Protein AF-A0A4R8Q803-F1 (afdb_monomer)

pLDDT: mean 72.32, std 15.27, range [41.81, 92.75]

S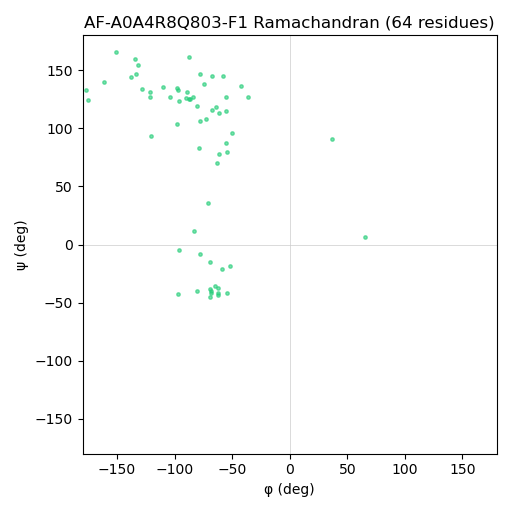equence (66 aa):
MTPDRENCAESSSPRVAKILSHCRLESDETNEGDHFELEARWSDDITTWEQEEDLQTIAETTVIDY

Foldseek 3Di:
DDDDDDPPPCPVVWAFPDWDDKDFDDQDPPHPDGWMWTFTQTPVRDTDTDTPVVNVVRNVVVPDDD

Radius of gyration: 16.7 Å; Cα contacts (8 Å, |Δi|>4): 80; chains: 1; bounding box: 34×34×49 Å

Structure (mmCIF, N/CA/C/O backbone):
data_AF-A0A4R8Q803-F1
#
_entry.id   AF-A0A4R8Q803-F1
#
loop_
_atom_site.group_PDB
_atom_site.id
_atom_site.type_symbol
_atom_site.label_atom_id
_atom_site.label_alt_id
_atom_site.label_comp_id
_atom_site.label_asym_id
_atom_site.label_entity_id
_atom_site.label_seq_id
_atom_site.pdbx_PDB_ins_code
_atom_site.Cartn_x
_atom_site.Cartn_y
_atom_site.Cartn_z
_atom_site.occupancy
_atom_site.B_iso_or_equiv
_atom_site.auth_seq_id
_atom_site.auth_comp_id
_atom_site.auth_asym_id
_atom_site.auth_atom_id
_atom_site.pdbx_PDB_model_num
ATOM 1 N N . MET A 1 1 ? 25.305 26.009 -28.042 1.00 47.66 1 MET A N 1
ATOM 2 C CA . MET A 1 1 ? 24.906 25.536 -26.703 1.00 47.66 1 MET A CA 1
ATOM 3 C C . MET A 1 1 ? 23.391 25.576 -26.671 1.00 47.66 1 MET A C 1
ATOM 5 O O . MET A 1 1 ? 22.832 26.662 -26.686 1.00 47.66 1 MET A O 1
ATOM 9 N N . THR A 1 2 ? 22.744 24.423 -26.798 1.00 49.38 2 THR A N 1
ATOM 10 C CA . THR A 1 2 ? 21.284 24.269 -26.711 1.00 49.38 2 THR A CA 1
ATOM 11 C C . THR A 1 2 ? 20.911 24.007 -25.250 1.00 49.38 2 THR A C 1
ATOM 13 O O . THR A 1 2 ? 21.494 23.093 -24.667 1.00 49.38 2 THR A O 1
ATOM 16 N N . PRO A 1 3 ? 20.002 24.785 -24.640 1.00 70.44 3 PRO A N 1
ATOM 17 C CA . PRO A 1 3 ? 19.444 24.479 -23.333 1.00 70.44 3 PRO A CA 1
ATOM 18 C C . PRO A 1 3 ? 18.090 23.794 -23.536 1.00 70.44 3 PRO A C 1
ATOM 20 O O . PRO A 1 3 ? 17.138 24.448 -23.931 1.00 70.44 3 PRO A O 1
ATOM 23 N N . ASP A 1 4 ? 18.022 22.482 -23.355 1.00 46.75 4 ASP A N 1
ATOM 24 C CA . ASP A 1 4 ? 16.779 21.695 -23.322 1.00 46.75 4 ASP A CA 1
ATOM 25 C C . ASP A 1 4 ? 17.231 20.265 -23.008 1.00 46.75 4 ASP A C 1
ATOM 27 O O . ASP A 1 4 ? 18.191 19.785 -23.606 1.00 46.75 4 ASP A O 1
ATOM 31 N N . ARG A 1 5 ? 16.669 19.489 -22.104 1.00 47.69 5 ARG A N 1
ATOM 32 C CA . ARG A 1 5 ? 15.513 19.602 -21.232 1.00 47.69 5 ARG A CA 1
ATOM 33 C C . ARG A 1 5 ? 15.646 18.331 -20.425 1.00 47.69 5 ARG A C 1
ATOM 35 O O . ARG A 1 5 ? 15.848 17.268 -21.002 1.00 47.69 5 ARG A O 1
ATOM 42 N N . GLU A 1 6 ? 15.683 18.511 -19.117 1.00 50.06 6 GLU A N 1
ATOM 43 C CA . GLU A 1 6 ? 15.354 17.497 -18.130 1.00 50.06 6 GLU A CA 1
ATOM 44 C C . GLU A 1 6 ? 15.806 16.092 -18.529 1.00 50.06 6 GLU A C 1
ATOM 46 O O . GLU A 1 6 ? 15.061 15.294 -19.096 1.00 50.06 6 GLU A O 1
ATOM 51 N N . ASN A 1 7 ? 17.026 15.748 -18.116 1.00 41.81 7 ASN A N 1
ATOM 52 C CA . ASN A 1 7 ? 17.236 14.398 -17.626 1.00 41.81 7 ASN A CA 1
ATOM 53 C C . ASN A 1 7 ? 16.352 14.273 -16.370 1.00 41.81 7 ASN A C 1
ATOM 55 O O . ASN A 1 7 ? 16.840 14.241 -15.244 1.00 41.81 7 ASN A O 1
ATOM 59 N N . CYS A 1 8 ? 15.026 14.249 -16.565 1.00 49.44 8 CYS A N 1
ATOM 60 C CA . CYS A 1 8 ? 14.212 13.306 -15.851 1.00 49.44 8 CYS A CA 1
ATOM 61 C C . CYS A 1 8 ? 14.958 12.010 -16.116 1.00 49.44 8 CYS A C 1
ATOM 63 O O . CYS A 1 8 ? 14.813 11.386 -17.167 1.00 49.44 8 CYS A O 1
ATOM 65 N N . ALA A 1 9 ? 15.811 11.626 -15.165 1.00 48.47 9 ALA A N 1
ATOM 66 C CA . ALA A 1 9 ? 15.854 10.234 -14.826 1.00 48.47 9 ALA A CA 1
ATOM 67 C C . ALA A 1 9 ? 14.395 9.788 -14.952 1.00 48.47 9 ALA A C 1
ATOM 69 O O . ALA A 1 9 ? 13.497 10.432 -14.392 1.00 48.47 9 ALA A O 1
ATOM 70 N N . GLU A 1 10 ? 14.135 8.742 -15.722 1.00 50.28 10 GLU A N 1
ATOM 71 C CA . GLU A 1 10 ? 13.106 7.830 -15.272 1.00 50.28 10 GLU A CA 1
ATOM 72 C C . GLU A 1 10 ? 13.541 7.440 -13.852 1.00 50.28 10 GLU A C 1
ATOM 74 O O . GLU A 1 10 ? 14.167 6.412 -13.618 1.00 50.28 10 GLU A O 1
ATOM 79 N N . SER A 1 11 ? 13.274 8.323 -12.885 1.00 50.53 11 SER A N 1
ATOM 80 C CA . SER A 1 11 ? 12.881 7.966 -11.555 1.00 50.53 11 SER A CA 1
ATOM 81 C C . SER A 1 11 ? 11.681 7.111 -11.865 1.00 50.53 11 SER A C 1
ATOM 83 O O . SER A 1 11 ? 10.572 7.609 -12.057 1.00 50.53 11 SER A O 1
ATOM 85 N N . SER A 1 12 ? 11.952 5.827 -12.085 1.00 57.28 12 SER A N 1
ATOM 86 C CA . SER A 1 12 ? 10.969 4.776 -12.003 1.00 57.28 12 SER A CA 1
ATOM 87 C C . SER A 1 12 ? 10.538 4.856 -10.550 1.00 57.28 12 SER A C 1
ATOM 89 O O . SER A 1 12 ? 11.075 4.177 -9.679 1.00 57.28 12 SER A O 1
ATOM 91 N N . SER A 1 13 ? 9.694 5.850 -10.261 1.00 63.06 13 SER A N 1
ATOM 92 C CA . SER A 1 13 ? 9.085 6.016 -8.964 1.00 63.06 13 SER A CA 1
ATOM 93 C C . SER A 1 13 ? 8.416 4.677 -8.730 1.00 63.06 13 SER A C 1
ATOM 95 O O . SER A 1 13 ? 7.739 4.193 -9.646 1.00 63.06 13 SER A O 1
ATOM 97 N N . PRO A 1 14 ? 8.690 4.019 -7.600 1.00 68.19 14 PRO A N 1
ATOM 98 C CA . PRO A 1 14 ? 8.174 2.689 -7.366 1.00 68.19 14 PRO A CA 1
ATOM 99 C C . PRO A 1 14 ? 6.652 2.766 -7.512 1.00 68.19 14 PRO A C 1
ATOM 101 O O . PRO A 1 14 ? 5.973 3.517 -6.818 1.00 68.19 14 PRO A O 1
ATOM 104 N N . ARG A 1 15 ? 6.131 2.075 -8.529 1.00 78.12 15 ARG A N 1
ATOM 105 C CA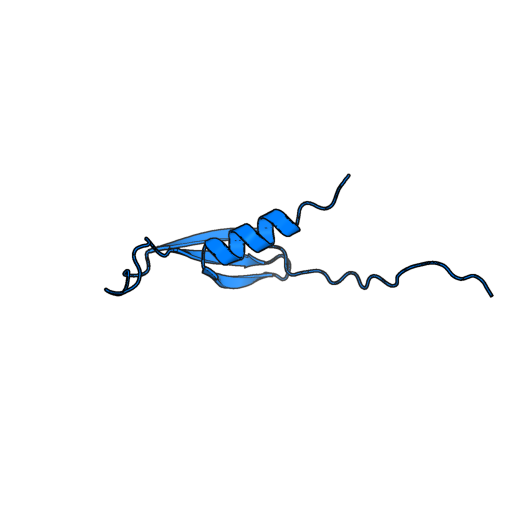 . ARG A 1 15 ? 4.698 1.999 -8.805 1.00 78.12 15 ARG A CA 1
ATOM 106 C 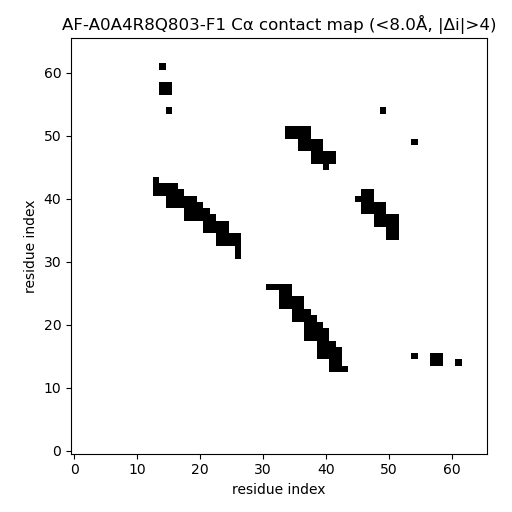C . ARG A 1 15 ? 4.192 0.705 -8.214 1.00 78.12 15 ARG A C 1
ATOM 108 O O . ARG A 1 15 ? 4.798 -0.353 -8.405 1.00 78.12 15 ARG A O 1
ATOM 115 N N . VAL A 1 16 ? 3.067 0.793 -7.527 1.00 81.69 16 VAL A N 1
ATOM 116 C CA . VAL A 1 16 ? 2.343 -0.384 -7.067 1.00 81.69 16 VAL A CA 1
ATOM 117 C C . VAL A 1 16 ? 1.795 -1.094 -8.301 1.00 81.69 16 VAL A C 1
ATOM 119 O O . VAL A 1 16 ? 0.972 -0.550 -9.033 1.00 81.69 16 VAL A O 1
ATOM 122 N N . ALA A 1 17 ? 2.270 -2.308 -8.556 1.00 85.19 17 ALA A N 1
ATOM 123 C CA . ALA A 1 17 ? 1.786 -3.140 -9.648 1.00 85.19 17 ALA A CA 1
ATOM 124 C C . ALA A 1 17 ? 0.477 -3.841 -9.270 1.00 85.19 17 ALA A C 1
ATOM 126 O O . ALA A 1 17 ? -0.422 -3.969 -10.103 1.00 85.19 17 ALA A O 1
ATOM 127 N N . LYS A 1 18 ? 0.363 -4.330 -8.026 1.00 87.00 18 LYS A N 1
ATOM 128 C CA . LYS A 1 18 ? -0.832 -5.035 -7.548 1.00 87.00 18 LYS A CA 1
ATOM 129 C C . LYS A 1 18 ? -0.908 -5.092 -6.023 1.00 87.00 18 LYS A C 1
ATOM 131 O O . LYS A 1 18 ? 0.082 -5.417 -5.385 1.00 87.00 18 LYS A O 1
ATOM 136 N N . ILE A 1 19 ? -2.103 -4.918 -5.461 1.00 89.12 19 ILE A N 1
ATOM 137 C CA . ILE A 1 19 ? -2.382 -5.257 -4.057 1.00 89.12 19 ILE A CA 1
ATOM 138 C C . ILE A 1 19 ? -2.716 -6.750 -3.944 1.00 89.12 19 ILE A C 1
ATOM 140 O O . ILE A 1 19 ? -3.564 -7.267 -4.678 1.00 89.12 19 ILE A O 1
ATOM 144 N N . LEU A 1 20 ? -2.012 -7.451 -3.060 1.00 89.56 20 LEU A N 1
ATOM 145 C CA . LEU A 1 20 ? -2.137 -8.890 -2.834 1.00 89.56 20 LEU A CA 1
ATOM 146 C C . LEU A 1 20 ? -3.043 -9.208 -1.643 1.00 89.56 20 LEU A C 1
ATOM 148 O O . LEU A 1 20 ? -3.873 -10.112 -1.739 1.00 89.56 20 LEU A O 1
ATOM 152 N N . SER A 1 21 ? -2.903 -8.460 -0.550 1.00 91.19 21 SER A N 1
ATOM 153 C CA . SER A 1 21 ? -3.606 -8.701 0.709 1.00 91.19 21 SER A CA 1
ATOM 154 C C . SER A 1 21 ? -3.828 -7.395 1.474 1.00 91.19 21 SER A C 1
ATOM 156 O O . SER A 1 21 ? -3.215 -6.381 1.154 1.00 91.19 21 SER A O 1
ATOM 158 N N . HIS A 1 22 ? -4.704 -7.419 2.476 1.00 88.94 22 HIS A N 1
ATOM 159 C CA . HIS A 1 22 ? -4.880 -6.322 3.425 1.00 88.94 22 HIS A CA 1
ATOM 160 C C . HIS A 1 22 ? -5.038 -6.865 4.843 1.00 88.94 22 HIS A C 1
ATOM 162 O O . HIS A 1 22 ? -5.648 -7.916 5.053 1.00 88.94 22 HIS A O 1
ATOM 168 N N . CYS A 1 23 ? -4.491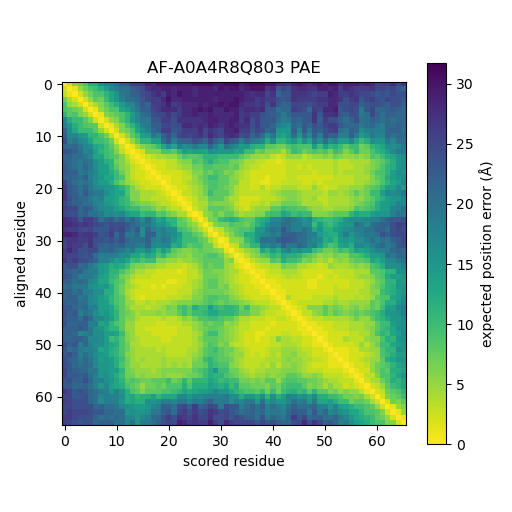 -6.143 5.812 1.00 87.00 23 CYS A N 1
ATOM 169 C CA . CYS A 1 23 ? -4.578 -6.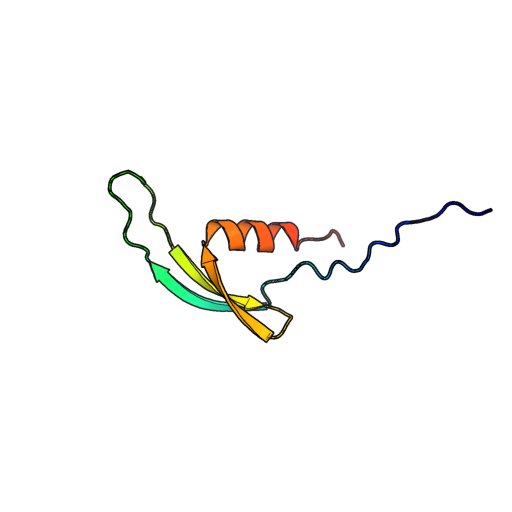437 7.229 1.00 87.00 23 CYS A CA 1
ATOM 170 C C . CYS A 1 23 ? -5.066 -5.186 7.959 1.00 87.00 23 CYS A C 1
ATOM 172 O O . CYS A 1 23 ? -4.583 -4.084 7.710 1.00 87.00 23 CYS A O 1
ATOM 174 N N . ARG A 1 24 ? -6.037 -5.352 8.858 1.00 84.94 24 ARG A N 1
ATOM 175 C CA . ARG A 1 24 ? -6.468 -4.271 9.746 1.00 84.94 24 ARG A CA 1
ATOM 176 C C . ARG A 1 24 ? -5.479 -4.192 10.899 1.00 84.94 24 ARG A C 1
ATOM 178 O O . ARG A 1 24 ? -5.336 -5.167 11.638 1.00 84.94 24 ARG A O 1
ATOM 185 N N . LEU A 1 25 ? -4.824 -3.049 11.044 1.00 80.25 25 LEU A N 1
ATOM 186 C CA . LEU A 1 25 ? -4.052 -2.743 12.233 1.00 80.25 25 LEU A CA 1
ATOM 187 C C . LEU A 1 25 ? -5.011 -2.411 13.372 1.00 80.25 25 LEU A C 1
ATOM 189 O O . LEU A 1 25 ? -6.029 -1.743 13.184 1.00 80.25 25 LEU A O 1
ATOM 193 N N . GLU A 1 26 ? -4.700 -2.921 14.560 1.00 71.81 26 GLU A N 1
ATOM 194 C CA . GLU A 1 26 ? -5.427 -2.548 15.766 1.00 71.81 26 GLU A CA 1
ATOM 195 C C . GLU A 1 26 ? -5.193 -1.055 16.014 1.00 71.81 26 GLU A C 1
ATOM 197 O O . GLU A 1 26 ? -4.052 -0.614 16.160 1.00 71.81 26 GLU A O 1
ATOM 202 N N . SER A 1 27 ? -6.272 -0.271 15.995 1.00 67.81 27 SER A N 1
ATOM 203 C CA . SER A 1 27 ? -6.218 1.154 16.299 1.00 67.81 27 SER A CA 1
ATOM 204 C C . SER A 1 27 ? -5.730 1.328 17.737 1.00 67.81 27 SER A C 1
ATOM 206 O O . SER A 1 27 ? -6.415 0.928 18.680 1.00 67.81 27 SER A O 1
ATOM 208 N N . ASP A 1 28 ? -4.538 1.903 17.904 1.00 68.44 28 ASP A N 1
ATOM 209 C CA . ASP A 1 28 ? -4.063 2.352 19.212 1.00 68.44 28 ASP A CA 1
ATOM 210 C C . ASP A 1 28 ? -5.064 3.368 19.790 1.00 68.44 28 ASP A C 1
ATOM 212 O O . ASP A 1 28 ? -5.659 4.146 19.044 1.00 68.44 28 ASP A O 1
ATOM 216 N N . GLU A 1 29 ? -5.255 3.367 21.113 1.00 62.97 29 GLU A N 1
ATOM 217 C CA . GLU A 1 29 ? -6.261 4.161 21.851 1.00 62.97 29 GLU A CA 1
ATOM 218 C C . GLU A 1 29 ? -6.224 5.671 21.523 1.00 62.97 29 GLU A C 1
ATOM 220 O O . GLU A 1 29 ? -7.191 6.396 21.754 1.00 62.97 29 GLU A O 1
ATOM 225 N N . THR A 1 30 ? -5.115 6.145 20.955 1.00 67.50 30 THR A N 1
ATOM 226 C CA . THR A 1 30 ? -4.873 7.542 20.577 1.00 67.50 30 THR A CA 1
ATOM 227 C C . THR A 1 30 ? -5.154 7.883 19.110 1.00 67.50 30 THR A C 1
ATOM 229 O O . THR A 1 30 ? -5.065 9.049 18.726 1.00 67.50 30 THR A O 1
ATOM 232 N N . ASN A 1 31 ? -5.496 6.896 18.284 1.00 61.78 31 ASN A N 1
ATOM 233 C CA . ASN A 1 31 ? -5.583 7.021 16.837 1.00 61.78 31 ASN A CA 1
ATOM 234 C C . ASN A 1 31 ? -7.015 6.699 16.375 1.00 61.78 31 ASN A C 1
ATOM 236 O O . ASN A 1 31 ? -7.371 5.542 16.169 1.00 61.78 31 ASN A O 1
ATOM 240 N N . GLU A 1 32 ? -7.858 7.731 16.247 1.00 61.75 32 GLU A N 1
ATOM 241 C CA . GLU A 1 32 ? -9.299 7.642 15.921 1.00 61.75 32 GLU A CA 1
ATOM 242 C C . GLU A 1 32 ? -9.601 7.225 14.459 1.00 61.75 32 GLU A C 1
ATOM 244 O O . GLU A 1 32 ? -10.567 7.684 13.850 1.00 61.75 32 GLU A O 1
ATOM 249 N N . GLY A 1 33 ? -8.786 6.347 13.875 1.00 66.88 33 GLY A N 1
ATOM 250 C CA . GLY A 1 33 ? -8.959 5.821 12.525 1.00 66.88 33 GLY A CA 1
ATOM 251 C C . GLY A 1 33 ? -8.781 4.309 12.481 1.00 66.88 33 GLY A C 1
ATOM 252 O O . GLY A 1 33 ? -7.992 3.735 13.231 1.00 66.88 33 GLY A O 1
ATOM 253 N N . ASP A 1 34 ? -9.518 3.651 11.592 1.00 74.25 34 ASP A N 1
ATOM 254 C CA . ASP A 1 34 ? -9.199 2.291 11.177 1.00 74.25 34 ASP A CA 1
ATOM 255 C C . ASP A 1 34 ? -7.960 2.338 10.281 1.00 74.25 34 ASP A C 1
ATOM 257 O O . ASP A 1 34 ? -8.028 2.820 9.152 1.00 74.25 34 ASP A O 1
ATOM 261 N N . HIS A 1 35 ? -6.824 1.863 10.795 1.00 79.81 35 HIS A N 1
ATOM 262 C CA . HIS A 1 35 ? -5.584 1.778 10.025 1.00 79.81 35 HIS A CA 1
ATOM 263 C C . HIS A 1 35 ? -5.515 0.431 9.315 1.00 79.81 35 HIS A C 1
ATOM 265 O O . HIS A 1 35 ? -5.728 -0.620 9.923 1.00 79.81 35 HIS A O 1
ATOM 271 N N . PHE A 1 36 ? -5.217 0.451 8.018 1.00 84.69 36 PHE A N 1
ATOM 272 C CA . PHE A 1 36 ? -5.049 -0.754 7.211 1.00 84.69 36 PHE A CA 1
ATOM 273 C C . PHE A 1 36 ? -3.653 -0.771 6.601 1.00 84.69 36 PHE A C 1
ATOM 275 O O . PHE A 1 36 ? -3.221 0.207 5.992 1.00 84.69 36 PHE A O 1
ATOM 282 N N . GLU A 1 37 ? -2.966 -1.900 6.731 1.00 89.38 37 GLU A N 1
ATOM 283 C CA . GLU A 1 37 ? -1.774 -2.199 5.943 1.00 89.38 37 GLU A CA 1
ATOM 284 C C . GLU A 1 37 ? -2.175 -3.066 4.755 1.00 89.38 37 GLU A C 1
ATOM 286 O O . GLU A 1 37 ? -2.891 -4.060 4.903 1.00 89.38 37 GLU A O 1
ATOM 291 N N . LEU A 1 38 ? -1.703 -2.711 3.566 1.00 89.94 38 LEU A N 1
ATOM 292 C CA . LEU A 1 38 ? -1.899 -3.493 2.356 1.00 89.94 38 LEU A CA 1
ATOM 293 C C . LEU A 1 38 ? -0.566 -4.111 1.933 1.00 89.94 38 LEU A C 1
ATOM 295 O O . LEU A 1 38 ? 0.470 -3.449 1.893 1.00 89.94 38 LEU A O 1
ATOM 299 N N . GLU A 1 39 ? -0.607 -5.384 1.559 1.00 92.75 39 GLU A N 1
ATOM 300 C CA . GLU A 1 39 ? 0.508 -6.049 0.900 1.00 92.75 39 GLU A CA 1
ATOM 301 C C . GLU A 1 39 ? 0.523 -5.622 -0.569 1.00 92.75 39 GLU A C 1
ATOM 303 O O . GLU A 1 39 ? -0.321 -6.045 -1.366 1.00 92.75 39 GLU A O 1
ATOM 308 N N . ALA A 1 40 ? 1.474 -4.772 -0.933 1.00 89.31 40 ALA A N 1
ATOM 309 C CA . ALA A 1 40 ? 1.647 -4.243 -2.273 1.00 89.31 40 ALA A CA 1
ATOM 310 C C . ALA A 1 40 ? 2.822 -4.933 -2.975 1.00 89.31 40 ALA A C 1
ATOM 312 O O . ALA A 1 40 ? 3.951 -4.961 -2.486 1.00 89.31 40 ALA A O 1
ATOM 313 N N . ARG A 1 41 ? 2.561 -5.471 -4.169 1.00 88.81 41 ARG A N 1
ATOM 314 C CA . ARG A 1 41 ? 3.592 -5.865 -5.128 1.00 88.81 41 ARG A CA 1
ATOM 315 C C . ARG A 1 41 ? 3.934 -4.669 -5.995 1.00 88.81 41 ARG A C 1
ATOM 317 O O . ARG A 1 41 ? 3.052 -4.109 -6.648 1.00 88.81 41 ARG A O 1
ATOM 324 N N . TRP A 1 42 ? 5.208 -4.327 -6.046 1.00 87.25 42 TRP A N 1
ATOM 325 C CA . TRP A 1 42 ? 5.759 -3.248 -6.853 1.00 87.25 42 TRP A CA 1
ATOM 326 C C . TRP A 1 42 ? 6.103 -3.728 -8.260 1.00 87.25 42 TRP A C 1
ATOM 328 O O . TRP A 1 42 ? 6.282 -4.923 -8.505 1.00 87.25 42 TRP A O 1
ATOM 338 N N . SER A 1 43 ? 6.241 -2.784 -9.189 1.00 83.88 43 SER A N 1
ATOM 339 C CA . SER A 1 43 ? 6.706 -3.066 -10.555 1.00 83.88 43 SER A CA 1
ATOM 340 C C . SER A 1 43 ? 8.093 -3.717 -10.610 1.00 83.88 43 SER A C 1
ATOM 342 O O . SER A 1 43 ? 8.400 -4.382 -11.593 1.00 83.88 43 SER A O 1
ATOM 344 N N . ASP A 1 44 ? 8.897 -3.569 -9.553 1.00 82.81 44 ASP A N 1
ATOM 345 C CA . ASP A 1 44 ? 10.224 -4.185 -9.413 1.00 82.81 44 ASP A CA 1
ATOM 346 C C . ASP A 1 44 ? 10.175 -5.644 -8.909 1.00 82.81 44 ASP A C 1
ATOM 348 O O . ASP A 1 44 ? 11.184 -6.206 -8.509 1.00 82.81 44 ASP A O 1
ATOM 352 N N . ASP A 1 45 ? 8.992 -6.271 -8.881 1.00 80.06 45 ASP A N 1
ATOM 353 C CA . ASP A 1 45 ? 8.766 -7.622 -8.333 1.00 80.06 45 ASP A CA 1
ATOM 354 C C . ASP A 1 45 ? 8.985 -7.756 -6.814 1.00 80.06 45 ASP A C 1
ATOM 356 O O . ASP A 1 45 ? 8.888 -8.840 -6.242 1.00 80.06 45 ASP A O 1
ATOM 360 N N . ILE A 1 46 ? 9.220 -6.641 -6.129 1.00 87.00 46 ILE A N 1
ATOM 361 C CA . ILE A 1 46 ? 9.310 -6.573 -4.672 1.00 87.00 46 ILE A CA 1
ATOM 362 C C . ILE A 1 46 ? 7.894 -6.596 -4.086 1.00 87.00 46 ILE A C 1
ATOM 364 O O . ILE A 1 46 ? 6.957 -6.066 -4.680 1.00 87.00 46 ILE A O 1
ATOM 368 N N . THR A 1 47 ? 7.723 -7.206 -2.915 1.00 89.56 47 THR A N 1
ATOM 369 C CA . THR A 1 47 ? 6.464 -7.172 -2.157 1.00 89.56 47 THR A CA 1
ATOM 370 C C . THR A 1 47 ? 6.726 -6.577 -0.779 1.00 89.56 47 THR A C 1
ATOM 372 O O . THR A 1 47 ? 7.628 -7.046 -0.083 1.00 89.56 47 THR A O 1
ATOM 375 N N . THR A 1 48 ? 5.967 -5.553 -0.391 1.00 89.25 48 THR A N 1
ATOM 376 C CA . THR A 1 48 ? 6.058 -4.917 0.934 1.00 89.25 48 THR A CA 1
ATOM 377 C C . THR A 1 48 ? 4.672 -4.691 1.529 1.00 89.25 48 THR A C 1
ATOM 379 O O . THR A 1 48 ? 3.673 -4.685 0.812 1.00 89.25 48 THR A O 1
ATOM 382 N N . TRP A 1 49 ? 4.621 -4.523 2.848 1.00 90.44 49 TRP A N 1
ATOM 383 C CA . TRP A 1 49 ? 3.434 -4.063 3.561 1.00 90.44 49 TRP A CA 1
ATOM 384 C C . TRP A 1 49 ? 3.560 -2.559 3.770 1.00 90.44 49 TRP A C 1
ATOM 386 O O . TRP A 1 49 ? 4.566 -2.109 4.312 1.00 90.44 49 TRP A O 1
ATOM 396 N N . GLU A 1 50 ? 2.578 -1.807 3.291 1.00 88.12 50 GLU A N 1
ATOM 397 C CA . GLU A 1 50 ? 2.534 -0.345 3.376 1.00 88.12 50 GLU A CA 1
ATOM 398 C C . GLU A 1 50 ? 1.151 0.072 3.879 1.00 88.12 50 GLU A C 1
ATOM 400 O O . GLU A 1 50 ? 0.164 -0.643 3.688 1.00 88.12 50 GLU A O 1
ATOM 405 N N . GLN A 1 51 ? 1.054 1.240 4.507 1.00 87.56 51 GLN A N 1
ATOM 406 C CA . GLN A 1 51 ? -0.238 1.766 4.945 1.00 87.56 51 GLN A CA 1
ATOM 407 C C . GLN A 1 51 ? -1.104 2.136 3.737 1.00 87.56 51 G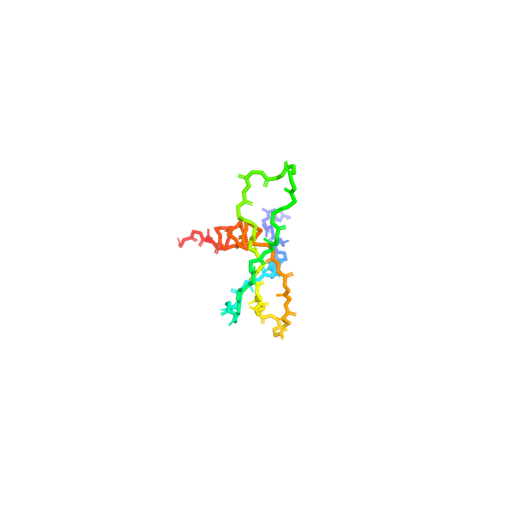LN A C 1
ATOM 409 O O . GLN A 1 51 ? -0.607 2.630 2.723 1.00 87.56 51 GLN A O 1
ATOM 414 N N . GLU A 1 52 ? -2.415 1.929 3.850 1.00 85.44 52 GLU A N 1
ATOM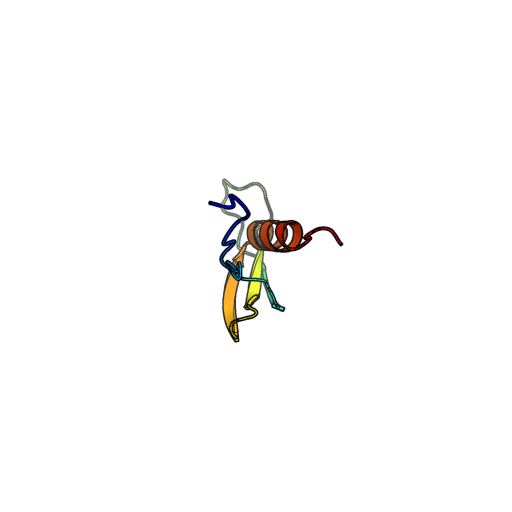 415 C CA . GLU A 1 52 ? -3.367 2.250 2.786 1.00 85.44 52 GLU A CA 1
ATOM 416 C C . GLU A 1 52 ? -3.255 3.718 2.330 1.00 85.44 52 GLU A C 1
ATOM 418 O O . GLU A 1 52 ? -3.261 3.979 1.128 1.00 85.44 52 GLU A O 1
ATOM 423 N N . GLU A 1 53 ? -3.090 4.666 3.257 1.00 83.00 53 GLU A N 1
ATOM 424 C CA . GLU A 1 53 ? -2.956 6.102 2.953 1.00 83.00 53 GLU A CA 1
ATOM 425 C C . GLU A 1 53 ? -1.713 6.417 2.102 1.00 83.00 53 GLU A C 1
ATOM 427 O O . GLU A 1 53 ? -1.751 7.250 1.188 1.00 83.00 53 GLU A O 1
ATOM 432 N N . ASP A 1 54 ? -0.612 5.716 2.371 1.00 82.38 54 ASP A N 1
ATOM 433 C CA . ASP A 1 54 ? 0.643 5.870 1.639 1.00 82.38 54 ASP A CA 1
ATOM 434 C C . ASP A 1 54 ? 0.495 5.328 0.208 1.00 82.38 54 ASP A C 1
ATOM 436 O O . ASP A 1 54 ? 0.779 6.018 -0.774 1.00 82.38 54 ASP A O 1
ATOM 440 N N . LEU A 1 55 ? -0.117 4.148 0.070 1.00 80.94 55 LEU A N 1
ATOM 441 C CA . LEU A 1 55 ? -0.404 3.542 -1.230 1.00 80.94 55 LEU A CA 1
ATOM 442 C C . LEU A 1 55 ? -1.407 4.348 -2.060 1.00 80.94 55 LEU A C 1
ATOM 444 O O . LEU A 1 55 ? -1.255 4.417 -3.280 1.00 80.94 55 LEU A O 1
ATOM 448 N N . GLN A 1 56 ? -2.409 4.976 -1.435 1.00 74.06 56 GLN A N 1
ATOM 449 C CA . GLN A 1 56 ? -3.324 5.896 -2.118 1.00 74.06 56 GLN A CA 1
ATOM 450 C C . GLN A 1 56 ? -2.571 7.108 -2.677 1.00 74.06 56 GLN A C 1
ATOM 452 O O . GLN A 1 56 ? -2.760 7.465 -3.841 1.00 74.06 56 GLN A O 1
ATOM 457 N N . THR A 1 57 ? -1.657 7.681 -1.892 1.00 75.19 57 THR A N 1
ATOM 458 C CA . THR A 1 57 ? -0.816 8.809 -2.315 1.00 75.19 57 THR A CA 1
ATOM 459 C C . THR A 1 57 ? 0.086 8.419 -3.495 1.00 75.19 57 THR A C 1
ATOM 461 O O . THR A 1 57 ? 0.210 9.163 -4.473 1.00 75.19 57 THR A O 1
ATOM 464 N N . ILE A 1 58 ? 0.673 7.217 -3.454 1.00 72.00 58 ILE A N 1
ATOM 465 C CA . ILE A 1 58 ? 1.522 6.670 -4.525 1.00 72.00 58 ILE A CA 1
ATOM 466 C C . ILE A 1 58 ? 0.710 6.340 -5.793 1.00 72.00 58 ILE A C 1
ATOM 468 O O . ILE A 1 58 ? 1.176 6.550 -6.921 1.00 72.00 58 ILE A O 1
ATOM 472 N N . ALA A 1 59 ? -0.511 5.827 -5.642 1.00 66.44 59 ALA A N 1
ATOM 473 C CA . ALA A 1 59 ? -1.396 5.537 -6.766 1.00 66.44 59 ALA A CA 1
ATOM 474 C C . ALA A 1 59 ? -1.883 6.824 -7.452 1.00 66.44 59 ALA A C 1
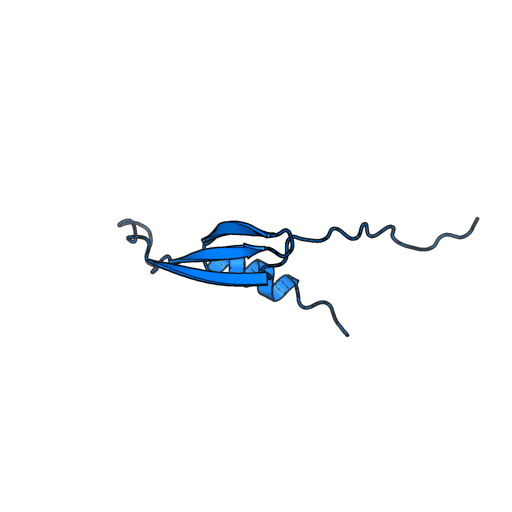ATOM 476 O O . ALA A 1 59 ? -1.913 6.884 -8.682 1.00 66.44 59 ALA A O 1
ATOM 477 N N . GLU A 1 60 ? -2.202 7.866 -6.681 1.00 63.88 60 GLU A N 1
ATOM 478 C CA . GLU A 1 60 ? -2.659 9.156 -7.206 1.00 63.88 60 GLU A CA 1
ATOM 479 C C . GLU A 1 60 ? -1.537 9.904 -7.945 1.00 63.88 60 GLU A C 1
ATOM 481 O O . GLU A 1 60 ? -1.743 10.384 -9.060 1.00 63.88 60 GLU A O 1
ATOM 486 N N . THR A 1 61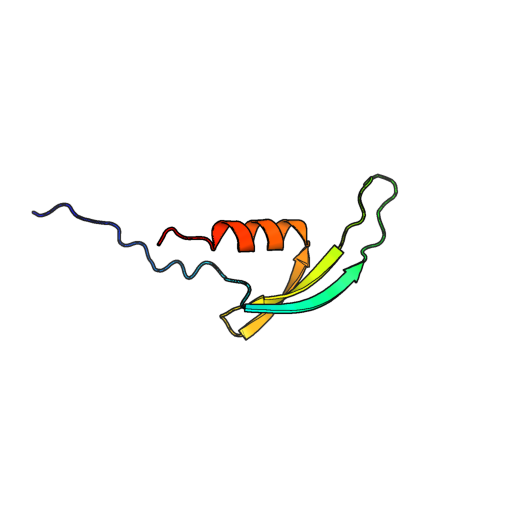 ? -0.311 9.905 -7.408 1.00 57.91 61 THR A N 1
ATOM 487 C CA . THR A 1 61 ? 0.854 10.525 -8.077 1.00 57.91 61 THR A CA 1
ATOM 488 C C . THR A 1 61 ? 1.308 9.773 -9.340 1.00 57.91 61 THR A C 1
ATOM 490 O O . THR A 1 61 ? 2.045 10.299 -10.173 1.00 57.91 61 THR A O 1
ATOM 493 N N . THR A 1 62 ? 0.843 8.533 -9.535 1.00 53.34 62 THR A N 1
ATOM 494 C CA . THR A 1 62 ? 1.123 7.738 -10.742 1.00 53.34 62 THR A CA 1
ATOM 495 C C . THR A 1 62 ? 0.259 8.154 -11.947 1.00 53.34 62 THR A C 1
ATOM 497 O O . THR A 1 62 ? 0.533 7.732 -13.076 1.00 53.34 62 THR A O 1
ATOM 500 N N . VAL A 1 63 ? -0.729 9.035 -11.757 1.00 52.34 63 VAL A N 1
ATOM 501 C CA . VAL A 1 63 ? -1.485 9.659 -12.852 1.00 52.34 63 VAL A CA 1
ATOM 502 C C . VAL A 1 63 ? -0.647 10.787 -13.463 1.00 52.34 63 VAL A C 1
ATOM 504 O O . VAL A 1 63 ? -0.796 11.957 -13.127 1.00 52.34 63 VAL A O 1
ATOM 507 N N . ILE A 1 64 ? 0.265 10.434 -14.370 1.00 53.22 64 ILE A N 1
ATOM 508 C CA . ILE A 1 64 ? 0.910 11.414 -15.251 1.00 53.22 64 ILE A CA 1
ATOM 509 C C . ILE A 1 64 ? 0.023 11.597 -16.492 1.00 53.22 64 ILE A C 1
ATOM 511 O O . ILE A 1 64 ? -0.335 10.622 -17.153 1.00 53.22 64 ILE A O 1
ATOM 515 N N . ASP A 1 65 ? -0.328 12.865 -16.721 1.00 53.72 65 ASP A N 1
ATOM 516 C CA . ASP A 1 65 ? -1.114 13.486 -17.799 1.00 53.72 65 ASP A CA 1
ATOM 517 C C . ASP A 1 65 ? -0.784 12.931 -19.206 1.00 53.72 65 ASP A C 1
ATOM 519 O O . ASP A 1 65 ? 0.385 12.702 -19.526 1.00 53.72 65 ASP A O 1
ATOM 523 N N . TYR A 1 66 ? -1.829 12.675 -20.005 1.00 51.31 66 TYR A N 1
ATOM 524 C CA . TYR A 1 66 ? -1.808 11.960 -21.299 1.00 51.31 66 TYR A CA 1
ATOM 525 C C . TYR A 1 66 ? -1.288 12.801 -22.474 1.00 51.31 66 TYR A C 1
ATOM 527 O O . TYR A 1 66 ? -1.647 13.996 -22.557 1.00 51.31 66 TYR A O 1
#

Organism: NCBI:txid1347390

Nearest PDB structures (foldseek):
  8fmw-assembly1_L  TM=5.672E-01  e=4.898E-01  Borreliella burgdorferi B31
  8d8l-assembly1_L  TM=4.164E-01  e=2.792E-01  Saccharomyces cerevisiae
  7jil-assembly1_q  TM=5.646E-01  e=1.604E+00  Flavobacterium johnsoniae
  8cai-assembly1_L  TM=4.191E-01  e=9.735E-01  Escherichia coli BW25113
  8cgr-assembly1_L  TM=4.125E-01  e=1.330E+00  Escherichia coli BW25113

Solvent-accessible surface area (backbone atoms only — not comparable to full-atom values): 4296 Å² total; per-residue (Å²): 139,84,91,80,73,76,84,64,64,84,70,73,64,87,42,77,65,43,79,79,47,74,45,77,48,82,57,54,98,88,44,100,50,90,44,40,37,30,32,33,29,30,71,84,76,47,74,47,76,44,46,48,72,58,52,50,54,52,57,58,69,63,67,70,85,133

Secondary structure (DSSP, 8-state):
---------------EEEEEEEEEEP--TT--S-EEEEEEEETTS-EEEEEHHHHHHHHHHT----

Mean predicted aligned error: 12.09 Å